Protein AF-A0A949WS66-F1 (afdb_monomer_lite)

Structure (mmCIF, N/CA/C/O backbone):
data_AF-A0A949WS66-F1
#
_entry.id   AF-A0A949WS66-F1
#
loop_
_atom_site.group_PDB
_atom_site.id
_atom_site.type_symbol
_atom_site.label_atom_id
_atom_site.label_alt_id
_atom_site.label_comp_id
_atom_site.label_asym_id
_atom_site.label_entity_id
_atom_site.label_seq_id
_atom_site.pdbx_PDB_ins_code
_atom_site.Cartn_x
_atom_site.Cartn_y
_atom_site.Cartn_z
_atom_site.occupancy
_atom_site.B_iso_or_equiv
_atom_site.auth_seq_id
_atom_site.auth_comp_id
_atom_site.auth_asym_id
_atom_site.auth_atom_id
_atom_site.pdbx_PDB_model_num
ATOM 1 N N . MET A 1 1 ? -39.471 4.926 -11.224 1.00 38.44 1 MET A N 1
ATOM 2 C CA . MET A 1 1 ? -38.949 5.595 -12.436 1.00 38.44 1 MET A CA 1
ATOM 3 C C . MET A 1 1 ? -37.651 4.897 -12.794 1.00 38.44 1 MET A C 1
ATOM 5 O O . MET A 1 1 ? -36.791 4.814 -11.931 1.00 38.44 1 MET A O 1
ATOM 9 N N . ASN A 1 2 ? -37.568 4.300 -13.982 1.00 56.75 2 ASN A N 1
ATOM 10 C CA . ASN A 1 2 ? -36.408 3.535 -14.439 1.00 56.75 2 ASN A CA 1
ATOM 11 C C . ASN A 1 2 ? -35.658 4.431 -15.435 1.00 56.75 2 ASN A C 1
ATOM 13 O O . ASN A 1 2 ? -36.144 4.632 -16.548 1.00 56.75 2 ASN A O 1
ATOM 17 N N . TYR A 1 3 ? -34.584 5.085 -14.993 1.00 64.06 3 TYR A N 1
ATOM 18 C CA . TYR A 1 3 ? -33.786 5.942 -15.869 1.00 64.06 3 TYR A CA 1
ATOM 19 C C . TYR A 1 3 ? -32.794 5.047 -16.619 1.00 64.06 3 TYR A C 1
ATOM 21 O O . TYR A 1 3 ? -32.082 4.291 -15.960 1.00 64.06 3 TYR A O 1
ATOM 29 N N . PRO A 1 4 ? -32.755 5.079 -17.962 1.00 71.75 4 PRO A N 1
ATOM 30 C CA . PRO A 1 4 ? -31.783 4.293 -18.706 1.00 71.75 4 PRO A CA 1
ATOM 31 C C . PRO A 1 4 ? -30.375 4.737 -18.309 1.00 71.75 4 PRO A C 1
ATOM 33 O O . PRO A 1 4 ? -30.079 5.934 -18.317 1.00 71.75 4 PRO A O 1
ATOM 36 N N . GLU A 1 5 ? -29.518 3.780 -17.950 1.00 79.06 5 GLU A N 1
ATOM 37 C CA . GLU A 1 5 ? -28.122 4.079 -17.648 1.00 79.06 5 GLU A CA 1
ATOM 38 C C . GLU A 1 5 ? -27.464 4.743 -18.865 1.00 79.06 5 GLU A C 1
ATOM 40 O O . GLU A 1 5 ? -27.598 4.243 -19.993 1.00 79.06 5 GLU A O 1
ATOM 45 N N . PRO A 1 6 ? -26.767 5.874 -18.668 1.00 79.00 6 PRO A N 1
ATOM 46 C CA . PRO A 1 6 ? -26.049 6.529 -19.744 1.00 79.00 6 PRO A CA 1
ATOM 47 C C . PRO A 1 6 ? -24.979 5.572 -20.280 1.00 79.00 6 PRO A C 1
ATOM 49 O O . PRO A 1 6 ? -24.052 5.189 -19.568 1.00 79.00 6 PRO A O 1
ATOM 52 N N . ARG A 1 7 ? -25.125 5.155 -21.543 1.00 83.38 7 ARG A N 1
ATOM 53 C CA . ARG A 1 7 ? -24.148 4.284 -22.202 1.00 83.38 7 ARG A CA 1
ATOM 54 C C . ARG A 1 7 ? -22.995 5.119 -22.736 1.00 83.38 7 ARG A C 1
ATOM 56 O O . ARG A 1 7 ? -23.211 6.097 -23.449 1.00 83.38 7 ARG A O 1
ATOM 63 N N . ILE A 1 8 ? -21.779 4.694 -22.423 1.00 83.56 8 ILE A N 1
ATOM 64 C CA . ILE A 1 8 ? -20.566 5.275 -22.991 1.00 83.56 8 ILE A CA 1
ATOM 65 C C . ILE A 1 8 ? -20.391 4.705 -24.412 1.00 83.56 8 ILE A C 1
ATOM 67 O O . ILE A 1 8 ? -20.470 3.484 -24.574 1.00 83.56 8 ILE A O 1
ATOM 71 N N . PRO A 1 9 ? -20.178 5.549 -25.438 1.00 89.56 9 PRO A N 1
ATOM 72 C CA . PRO A 1 9 ? -19.820 5.100 -26.782 1.00 89.56 9 PRO A CA 1
ATOM 73 C C . PRO A 1 9 ? -18.578 4.201 -26.769 1.00 89.56 9 PRO A C 1
ATOM 75 O O . PRO A 1 9 ? -17.633 4.450 -26.016 1.00 89.56 9 PRO A O 1
ATOM 78 N N . VAL A 1 10 ? -18.566 3.166 -27.611 1.00 87.75 10 VAL A N 1
ATOM 79 C CA . VAL A 1 10 ? -17.481 2.166 -27.660 1.00 87.75 10 VAL A CA 1
ATOM 80 C C . VAL A 1 10 ? -16.138 2.820 -27.986 1.00 87.75 10 VAL A C 1
ATOM 82 O O . VAL A 1 10 ? -15.104 2.405 -27.475 1.00 87.75 10 VAL A O 1
ATOM 85 N N . GLU A 1 11 ? -16.162 3.888 -28.775 1.00 92.81 11 GLU A N 1
ATOM 86 C CA . GLU A 1 11 ? -14.999 4.656 -29.208 1.00 92.81 11 GLU A CA 1
ATOM 87 C C . GLU A 1 11 ? -14.321 5.397 -28.047 1.00 92.81 11 GLU A C 1
ATOM 89 O O . GLU A 1 11 ? -13.114 5.619 -28.082 1.00 92.81 11 GLU A O 1
ATOM 94 N N . LEU A 1 12 ? -15.082 5.755 -27.007 1.00 92.50 12 LEU A N 1
ATOM 95 C CA . LEU A 1 12 ? -14.576 6.461 -25.826 1.00 92.50 12 LEU A CA 1
ATOM 96 C C . LEU A 1 12 ? -14.142 5.509 -24.708 1.00 92.50 12 LEU A C 1
ATOM 98 O O . LEU A 1 12 ? -13.422 5.922 -23.799 1.00 92.50 12 LEU A O 1
ATOM 102 N N . ALA A 1 13 ? -14.548 4.237 -24.759 1.00 92.00 13 ALA A N 1
ATOM 103 C CA . ALA A 1 13 ? -14.204 3.261 -23.730 1.00 92.00 13 ALA A CA 1
ATOM 104 C C . ALA A 1 13 ? -12.680 3.118 -23.509 1.00 92.00 13 ALA A C 1
ATOM 106 O O . ALA A 1 13 ? -12.265 3.152 -22.349 1.00 92.00 13 ALA A O 1
ATOM 107 N N . PRO A 1 14 ? -11.823 3.037 -24.552 1.00 93.00 14 PRO A N 1
ATOM 108 C CA . PRO A 1 14 ? -10.375 2.948 -24.365 1.00 93.00 14 PRO A CA 1
ATOM 109 C C . PRO A 1 14 ? -9.790 4.156 -23.624 1.00 93.00 14 PRO A C 1
ATOM 111 O O . PRO A 1 14 ? -8.996 3.981 -22.704 1.00 93.00 14 PRO A O 1
ATOM 114 N N . GLU A 1 15 ? -10.225 5.371 -23.972 1.00 94.81 15 GLU A N 1
ATOM 115 C CA . GLU A 1 15 ? -9.754 6.605 -23.332 1.00 94.81 15 GLU A CA 1
ATOM 116 C C . GLU A 1 15 ? -10.192 6.681 -21.860 1.00 94.81 15 GLU A C 1
ATOM 118 O O . GLU A 1 15 ? -9.426 7.110 -20.992 1.00 94.81 15 GLU A O 1
ATOM 123 N N . VAL A 1 16 ? -11.415 6.238 -21.555 1.00 94.12 16 VAL A N 1
ATOM 124 C CA . VAL A 1 16 ? -11.916 6.171 -20.176 1.00 94.12 16 VAL A CA 1
ATOM 125 C C . VAL A 1 16 ? -11.086 5.190 -19.349 1.00 94.12 16 VAL A C 1
ATOM 127 O O . VAL A 1 16 ? -10.675 5.541 -18.242 1.00 94.12 16 VAL A O 1
ATOM 130 N N . PHE A 1 17 ? -10.787 3.999 -19.877 1.00 93.69 17 PHE A N 1
ATOM 131 C CA . PHE A 1 17 ? -9.950 3.023 -19.176 1.00 93.69 17 PHE A CA 1
ATOM 132 C C . PHE A 1 17 ? -8.522 3.522 -18.978 1.00 93.69 17 PHE A C 1
ATOM 134 O O . PHE A 1 17 ? -7.993 3.403 -17.878 1.00 93.69 17 PHE A O 1
ATOM 141 N N . GLU A 1 18 ? -7.919 4.146 -19.990 1.00 95.00 18 GLU A N 1
ATOM 142 C CA . GLU A 1 18 ? -6.577 4.717 -19.874 1.00 95.00 18 GLU A CA 1
ATOM 143 C C . GLU A 1 18 ? -6.510 5.776 -18.763 1.00 95.00 18 GLU A C 1
ATOM 145 O O . GLU A 1 18 ? -5.625 5.736 -17.899 1.00 95.00 18 GLU A O 1
ATOM 150 N N . LYS A 1 19 ? -7.473 6.709 -18.736 1.00 94.62 19 LYS A N 1
ATOM 151 C CA . LYS A 1 19 ? -7.543 7.725 -17.676 1.00 94.62 19 LYS A CA 1
ATOM 152 C C . LYS A 1 19 ? -7.790 7.091 -16.313 1.00 94.62 19 LYS A C 1
ATOM 154 O O . LYS A 1 19 ? -7.130 7.484 -15.354 1.00 94.62 19 LYS A O 1
ATOM 159 N N . ALA A 1 20 ? -8.691 6.116 -16.220 1.00 89.50 20 ALA A N 1
ATOM 160 C CA . ALA A 1 20 ? -8.975 5.418 -14.972 1.00 89.50 20 ALA A CA 1
ATOM 161 C C . ALA A 1 20 ? -7.728 4.706 -14.432 1.00 89.50 20 ALA A C 1
ATOM 163 O O . ALA A 1 20 ? -7.388 4.892 -13.269 1.00 89.50 20 ALA A O 1
ATOM 164 N N . SER A 1 21 ? -6.992 3.975 -15.274 1.00 87.19 21 SER A N 1
ATOM 165 C CA . SER A 1 21 ? -5.747 3.307 -14.881 1.00 87.19 21 SER A CA 1
ATOM 166 C C . SER A 1 21 ? -4.689 4.295 -14.400 1.00 87.19 21 SER A C 1
ATOM 168 O O . SER A 1 21 ? -4.018 4.040 -13.404 1.00 87.19 21 SER A O 1
ATOM 170 N N . ARG A 1 22 ? -4.549 5.449 -15.064 1.00 87.69 22 ARG A N 1
ATOM 171 C CA . ARG A 1 22 ? -3.620 6.497 -14.622 1.00 87.69 22 ARG A CA 1
ATOM 172 C C . ARG A 1 22 ? -4.027 7.117 -13.292 1.00 87.69 22 ARG A C 1
ATOM 174 O O . ARG A 1 22 ? -3.163 7.335 -12.452 1.00 87.69 22 ARG A O 1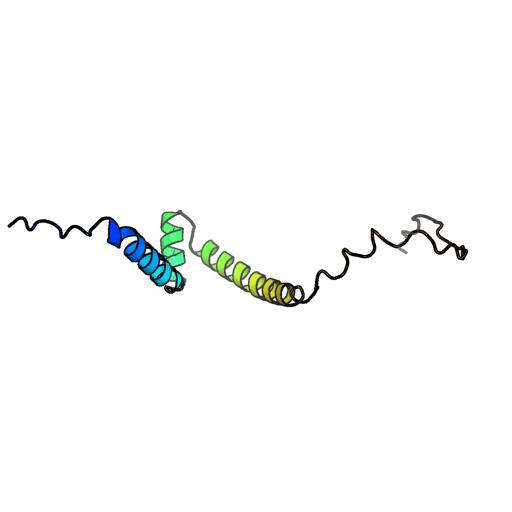
ATOM 181 N N . LEU A 1 23 ? -5.311 7.411 -13.107 1.00 87.75 23 LEU A N 1
ATOM 182 C CA . LEU A 1 23 ? -5.829 7.958 -11.853 1.00 87.75 23 LEU A CA 1
ATOM 183 C C . LEU A 1 23 ? -5.676 6.953 -10.709 1.00 87.75 23 LEU A C 1
ATOM 185 O O . LEU A 1 23 ? -5.256 7.338 -9.624 1.00 87.75 23 LEU A O 1
ATOM 189 N N . TYR A 1 24 ? -5.929 5.673 -10.977 1.00 80.69 24 TYR A N 1
ATOM 190 C CA . TYR A 1 24 ? -5.703 4.580 -10.037 1.00 80.69 24 TYR A CA 1
ATOM 191 C C . TYR A 1 24 ? -4.222 4.461 -9.662 1.00 80.69 24 TYR A C 1
ATOM 193 O O . TYR A 1 24 ? -3.886 4.426 -8.490 1.00 80.69 24 TYR A O 1
ATOM 201 N N . ALA A 1 25 ? -3.317 4.507 -10.644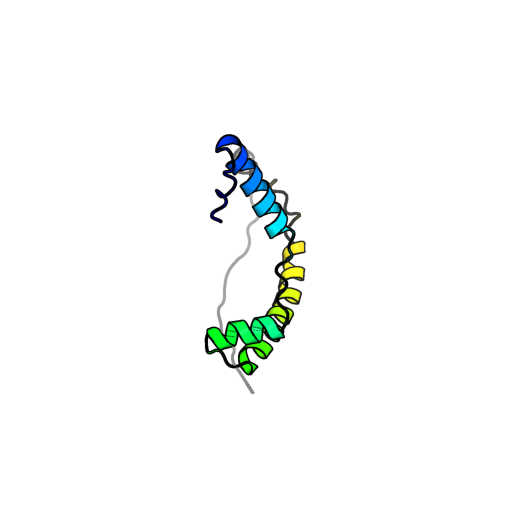 1.00 80.25 25 ALA A N 1
ATOM 202 C CA . ALA A 1 25 ? -1.876 4.465 -10.397 1.00 80.25 25 ALA A CA 1
ATOM 203 C C . ALA A 1 25 ? -1.342 5.707 -9.654 1.00 80.25 25 ALA A C 1
ATOM 205 O O . ALA A 1 25 ? -0.325 5.626 -8.969 1.00 80.25 25 ALA A O 1
ATOM 206 N N . GLN A 1 26 ? -1.995 6.864 -9.803 1.00 79.44 26 GLN A N 1
ATOM 207 C CA . GLN A 1 26 ? -1.694 8.081 -9.036 1.00 79.44 26 GLN A CA 1
ATOM 208 C C . GLN A 1 26 ? -2.252 8.032 -7.615 1.00 79.44 26 GLN A C 1
ATOM 210 O O . GLN A 1 26 ? -1.758 8.742 -6.736 1.00 79.44 26 GLN A O 1
ATOM 215 N N . GLN A 1 27 ? -3.274 7.212 -7.385 1.00 76.56 27 GLN A N 1
ATOM 216 C CA . GLN A 1 27 ? -3.733 6.866 -6.058 1.00 76.56 27 GLN A CA 1
ATOM 217 C C . GLN A 1 27 ? -2.660 5.963 -5.453 1.00 76.56 27 GLN A C 1
ATOM 219 O O . GLN A 1 27 ? -2.646 4.754 -5.643 1.00 76.56 27 GLN A O 1
ATOM 224 N N . SER A 1 28 ? -1.685 6.578 -4.786 1.00 61.16 28 SER A N 1
ATOM 225 C CA . SER A 1 28 ? -0.696 5.860 -3.994 1.00 61.16 28 SER A CA 1
ATOM 226 C C . SER A 1 28 ? -1.460 4.924 -3.061 1.00 61.16 28 SER A C 1
ATOM 228 O O . SER A 1 28 ? -2.102 5.404 -2.128 1.00 61.16 28 SER A O 1
ATOM 230 N N . GLU A 1 29 ? -1.444 3.619 -3.339 1.00 65.94 29 GLU A N 1
ATOM 231 C CA . GLU A 1 29 ? -2.111 2.591 -2.534 1.00 65.94 29 GLU A CA 1
ATOM 232 C C . GLU A 1 29 ? -1.369 2.433 -1.200 1.00 65.94 29 GLU A C 1
ATOM 234 O O . GLU A 1 29 ? -0.671 1.456 -0.930 1.00 65.94 29 GLU A O 1
ATOM 239 N N . THR A 1 30 ? -1.442 3.467 -0.368 1.00 72.25 30 THR A N 1
ATOM 240 C CA . THR A 1 30 ? -0.895 3.461 0.976 1.00 72.25 3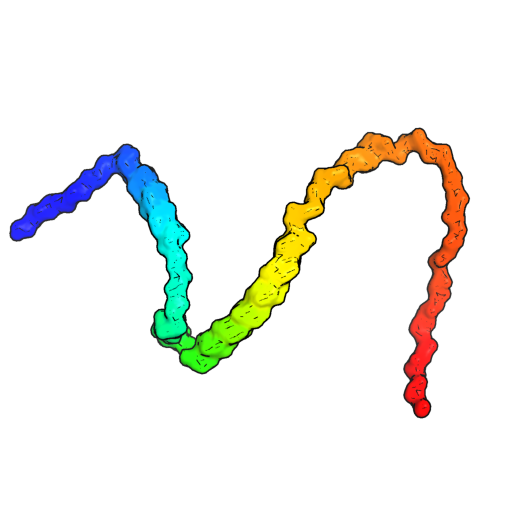0 THR A CA 1
ATOM 241 C C . THR A 1 30 ? -1.943 2.865 1.887 1.00 72.25 30 THR A C 1
ATOM 243 O O . THR A 1 30 ? -2.952 3.503 2.176 1.00 72.25 30 THR A O 1
ATOM 246 N N . TYR A 1 31 ? -1.689 1.656 2.359 1.00 75.75 31 TYR A N 1
ATOM 247 C CA . TYR A 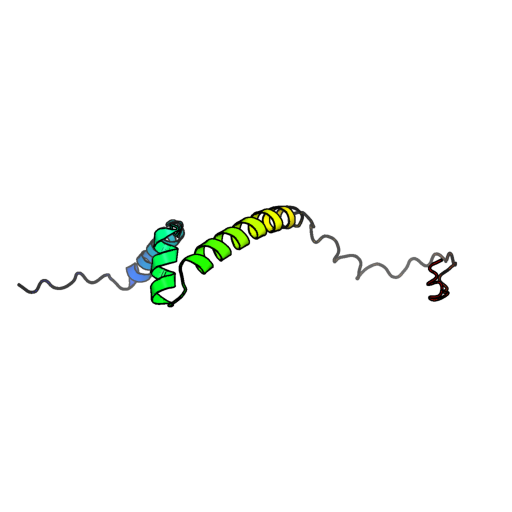1 31 ? -2.499 1.056 3.403 1.00 75.75 31 TYR A CA 1
ATOM 248 C C . TYR A 1 31 ? -2.062 1.612 4.757 1.00 75.75 31 TYR A C 1
ATOM 250 O O . TYR A 1 31 ? -0.881 1.556 5.118 1.00 75.75 31 TYR A O 1
ATOM 258 N N . SER A 1 32 ? -3.006 2.140 5.530 1.00 83.00 32 SER A N 1
ATOM 259 C CA . SER A 1 32 ? -2.773 2.416 6.943 1.00 83.00 32 SER A CA 1
ATOM 260 C C . SER A 1 32 ? -2.632 1.107 7.720 1.00 83.00 32 SER A C 1
ATOM 262 O O . SER A 1 32 ? -3.151 0.061 7.327 1.00 83.00 32 SER A O 1
ATOM 264 N N . LEU A 1 33 ? -1.956 1.158 8.870 1.00 84.81 33 LEU A N 1
ATOM 265 C CA . LEU A 1 33 ? -1.812 -0.005 9.752 1.00 84.81 33 LEU A CA 1
ATOM 266 C C . LEU A 1 33 ? -3.170 -0.654 10.071 1.00 84.81 33 LEU A C 1
ATOM 268 O O . LEU A 1 33 ? -3.282 -1.876 10.071 1.00 84.81 33 LEU A O 1
ATOM 272 N N . SER A 1 34 ? -4.196 0.163 10.304 1.00 85.81 34 SER A N 1
ATOM 273 C CA . SER A 1 34 ? -5.555 -0.288 10.601 1.00 85.81 34 SER A CA 1
ATOM 274 C C . SER A 1 34 ? -6.185 -1.045 9.430 1.00 85.81 34 SER A C 1
ATOM 276 O O . SER A 1 34 ? -6.817 -2.075 9.644 1.00 85.81 34 SER A O 1
ATOM 278 N N . GLU A 1 35 ? -5.978 -0.577 8.198 1.00 86.50 35 GLU A N 1
ATOM 279 C CA . GLU A 1 35 ? -6.481 -1.239 6.986 1.00 86.50 35 GLU A CA 1
ATOM 280 C C . GLU A 1 35 ? -5.758 -2.560 6.724 1.00 86.50 35 GLU A C 1
ATOM 282 O O . GLU A 1 35 ? -6.404 -3.561 6.426 1.00 86.50 35 GLU A O 1
ATOM 287 N N . LEU A 1 36 ? -4.435 -2.602 6.917 1.00 88.31 36 LEU A N 1
ATOM 288 C CA . LEU A 1 36 ? -3.665 -3.848 6.859 1.00 88.31 36 LEU A CA 1
ATOM 289 C C . LEU A 1 36 ? -4.145 -4.857 7.907 1.00 88.31 36 LEU A C 1
ATOM 291 O O . LEU A 1 36 ? -4.229 -6.049 7.618 1.00 88.31 36 LEU A O 1
ATOM 295 N N . VAL A 1 37 ? -4.462 -4.395 9.119 1.00 89.94 37 VAL A N 1
ATOM 296 C CA . VAL A 1 37 ? -4.983 -5.253 10.189 1.00 89.94 37 VAL A CA 1
ATOM 297 C C . VAL A 1 37 ? -6.373 -5.792 9.854 1.00 89.94 37 VAL A C 1
ATOM 299 O O . VAL A 1 37 ? -6.614 -6.980 10.065 1.00 89.94 37 VAL A O 1
ATOM 302 N N . GLU A 1 38 ? -7.267 -4.971 9.301 1.00 88.75 38 GLU A N 1
ATOM 303 C CA . GLU A 1 38 ? -8.608 -5.419 8.903 1.00 88.75 38 GLU A CA 1
ATOM 304 C C . GLU A 1 38 ? -8.552 -6.387 7.707 1.00 88.75 38 GLU A C 1
ATOM 306 O O . GLU A 1 38 ? -9.186 -7.441 7.743 1.00 88.75 38 GLU A O 1
ATOM 311 N N . ALA A 1 39 ? -7.709 -6.115 6.707 1.00 87.00 39 ALA A N 1
ATOM 312 C CA . ALA A 1 39 ? -7.477 -7.031 5.588 1.00 87.00 39 ALA A CA 1
ATOM 313 C C . ALA A 1 39 ? -6.855 -8.361 6.055 1.00 87.00 39 ALA A C 1
ATOM 315 O O . ALA A 1 39 ? -7.257 -9.448 5.637 1.00 87.00 39 ALA A O 1
ATOM 316 N N . GLY A 1 40 ? -5.899 -8.302 6.985 1.00 87.69 40 GLY A N 1
ATOM 317 C CA . GLY A 1 40 ? -5.309 -9.498 7.573 1.00 87.69 40 GLY A CA 1
ATOM 318 C C . GLY A 1 40 ? -6.305 -10.293 8.415 1.00 87.69 40 GLY A C 1
ATOM 319 O O . GLY A 1 40 ? -6.273 -11.519 8.391 1.00 87.69 40 GLY A O 1
ATOM 320 N N . LYS A 1 41 ? -7.244 -9.629 9.092 1.00 90.75 41 LYS A N 1
ATOM 321 C CA . LYS A 1 41 ? -8.331 -10.284 9.827 1.00 90.75 41 LYS A CA 1
ATOM 322 C C . LYS A 1 41 ? -9.263 -11.062 8.896 1.00 90.75 41 LYS A C 1
ATOM 324 O O . LYS A 1 41 ? -9.632 -12.184 9.246 1.00 90.75 41 LYS A O 1
ATOM 329 N N . GLU A 1 42 ? -9.586 -10.537 7.713 1.00 89.81 42 GLU A N 1
ATOM 330 C CA . GLU A 1 42 ? -10.319 -11.285 6.677 1.00 89.81 42 GLU A CA 1
ATOM 331 C C . GLU A 1 42 ? -9.539 -12.534 6.231 1.00 89.81 42 GLU A C 1
ATOM 333 O O . GLU A 1 42 ? -10.094 -13.631 6.141 1.00 89.81 42 GLU A O 1
ATOM 338 N N . ALA A 1 43 ? -8.216 -12.407 6.097 1.00 90.06 43 ALA A N 1
ATOM 339 C CA . ALA A 1 43 ? -7.303 -13.521 5.843 1.00 90.06 43 ALA A CA 1
ATOM 340 C C . ALA A 1 43 ? -7.014 -14.411 7.077 1.00 90.06 43 ALA A C 1
ATOM 342 O O . ALA A 1 43 ? -6.199 -15.332 6.994 1.00 90.06 43 ALA A O 1
ATOM 343 N N . LYS A 1 44 ? -7.678 -14.175 8.222 1.00 93.44 44 LYS A N 1
ATOM 344 C CA . LYS A 1 44 ? -7.484 -14.881 9.508 1.00 93.44 44 LYS A CA 1
ATOM 345 C C . LYS A 1 44 ? -6.060 -14.792 10.075 1.00 93.44 44 LYS A C 1
ATOM 347 O O . LYS A 1 44 ? -5.623 -15.660 10.830 1.00 93.44 44 LYS A O 1
ATOM 352 N N . ILE A 1 45 ? -5.342 -13.731 9.736 1.00 91.06 45 ILE A N 1
ATOM 353 C CA . ILE A 1 45 ? -4.008 -13.418 10.235 1.00 91.06 45 ILE A CA 1
ATOM 354 C C . ILE A 1 45 ? -4.152 -12.587 11.518 1.00 91.06 45 ILE A C 1
ATOM 356 O O . ILE A 1 45 ? -4.778 -11.525 11.493 1.00 91.06 45 ILE A O 1
ATOM 360 N N . PRO A 1 46 ? -3.568 -13.017 12.651 1.00 91.25 46 PRO A N 1
ATOM 361 C CA . PRO A 1 46 ? -3.614 -12.227 13.872 1.00 91.25 46 PRO A CA 1
ATOM 362 C C . PRO A 1 46 ? -2.838 -10.907 13.722 1.00 91.25 46 PRO A C 1
ATOM 364 O O . PRO A 1 46 ? -1.763 -10.891 13.110 1.00 91.25 46 PRO A O 1
ATOM 367 N N . PRO A 1 47 ? -3.306 -9.814 14.350 1.00 87.00 47 PRO A N 1
ATOM 368 C CA . PRO A 1 47 ? -2.701 -8.490 14.206 1.00 87.00 47 PRO A CA 1
ATOM 369 C C . PRO A 1 47 ? -1.227 -8.461 14.624 1.00 87.00 47 PRO A C 1
ATOM 371 O O . PRO A 1 47 ? -0.430 -7.761 14.005 1.00 87.00 47 PRO A O 1
ATOM 374 N N . GLU A 1 48 ? -0.825 -9.261 15.612 1.00 91.25 48 GLU A N 1
ATOM 375 C CA . GLU A 1 48 ? 0.566 -9.367 16.077 1.00 91.25 48 GLU A CA 1
ATOM 376 C C . GLU A 1 48 ? 1.555 -9.717 14.954 1.00 91.25 48 GLU A C 1
ATOM 378 O O . GLU A 1 48 ? 2.681 -9.214 14.921 1.00 91.25 48 GLU A O 1
ATOM 383 N N . PHE A 1 49 ? 1.141 -10.566 14.010 1.00 93.38 49 PHE A N 1
ATOM 384 C CA . PHE A 1 49 ? 1.986 -10.964 12.884 1.00 93.38 49 PHE A CA 1
ATOM 385 C C . PHE A 1 49 ? 2.084 -9.861 11.833 1.00 93.38 49 PHE A C 1
ATOM 387 O O . PHE A 1 49 ? 3.155 -9.659 11.270 1.00 93.38 49 PHE A O 1
ATOM 394 N N . ILE A 1 50 ? 1.014 -9.091 11.638 1.00 90.62 50 ILE A N 1
ATOM 395 C CA . ILE A 1 50 ? 0.977 -7.949 10.716 1.00 90.62 50 ILE A CA 1
ATOM 396 C C . ILE A 1 50 ? 1.931 -6.855 11.204 1.00 90.62 50 ILE A C 1
ATOM 398 O O . ILE A 1 50 ? 2.760 -6.364 10.441 1.00 90.62 50 ILE A O 1
ATOM 402 N N . HIS A 1 51 ? 1.911 -6.543 12.503 1.00 89.44 51 HIS A N 1
ATOM 403 C CA . HIS A 1 51 ? 2.834 -5.570 13.096 1.00 89.44 51 HIS A CA 1
ATOM 404 C C . HIS A 1 51 ? 4.301 -6.009 12.982 1.00 89.44 51 HIS A C 1
ATOM 406 O O . HIS A 1 51 ? 5.175 -5.185 12.703 1.00 89.44 51 HIS A O 1
ATOM 412 N N . LYS A 1 52 ? 4.590 -7.301 13.196 1.00 90.88 52 LYS A N 1
ATOM 413 C CA . LYS A 1 52 ? 5.947 -7.850 13.038 1.00 90.88 52 LYS A CA 1
ATOM 414 C C . LYS A 1 52 ? 6.408 -7.798 11.583 1.00 90.88 52 LYS A C 1
ATOM 416 O O . LYS A 1 52 ? 7.514 -7.325 11.333 1.00 90.88 52 LYS A O 1
ATOM 421 N N . ALA A 1 53 ? 5.551 -8.199 10.646 1.00 89.69 53 ALA A N 1
ATOM 422 C CA . ALA A 1 53 ? 5.846 -8.172 9.218 1.00 89.69 53 ALA A CA 1
ATOM 423 C C . ALA A 1 53 ? 6.124 -6.745 8.724 1.00 89.69 53 ALA A C 1
ATOM 425 O O . ALA A 1 53 ? 7.112 -6.514 8.037 1.00 89.69 53 ALA A O 1
ATOM 426 N N . ILE A 1 54 ? 5.331 -5.759 9.156 1.00 89.44 54 ILE A N 1
ATOM 427 C CA . ILE A 1 54 ? 5.545 -4.345 8.811 1.00 89.44 54 ILE A CA 1
ATOM 428 C C . ILE A 1 54 ? 6.922 -3.850 9.280 1.00 89.44 54 ILE A C 1
ATOM 430 O O . ILE A 1 54 ? 7.601 -3.132 8.546 1.00 89.44 54 ILE A O 1
ATOM 434 N N . LYS A 1 55 ? 7.358 -4.231 10.487 1.00 89.19 55 LYS A N 1
ATOM 435 C CA . LYS A 1 55 ? 8.691 -3.871 10.999 1.00 89.19 55 LYS A CA 1
ATOM 436 C C . LYS A 1 55 ? 9.815 -4.535 10.202 1.00 89.19 55 LYS A C 1
ATOM 438 O O . LYS A 1 55 ? 10.821 -3.886 9.936 1.00 89.19 55 LYS A O 1
ATOM 443 N N . GLN A 1 56 ? 9.641 -5.800 9.821 1.00 87.81 56 GLN A N 1
ATOM 444 C CA . GLN A 1 56 ? 10.617 -6.541 9.016 1.00 87.81 56 GLN A CA 1
ATOM 445 C C . GLN A 1 56 ? 10.760 -5.935 7.616 1.00 87.81 56 GLN A C 1
ATOM 447 O O . GLN A 1 56 ? 11.868 -5.587 7.221 1.00 87.81 56 GLN A O 1
ATOM 452 N N . VAL A 1 57 ? 9.645 -5.684 6.925 1.00 86.94 57 VAL A N 1
ATOM 453 C CA . VAL A 1 57 ? 9.643 -5.077 5.584 1.00 86.94 57 VAL A CA 1
ATOM 454 C C . VAL A 1 57 ? 10.268 -3.679 5.598 1.00 86.94 57 VAL A C 1
ATOM 456 O O . VAL A 1 57 ? 11.030 -3.337 4.696 1.00 86.94 57 VAL A O 1
ATOM 459 N N . GLN A 1 58 ? 9.997 -2.864 6.623 1.00 83.25 58 GLN A N 1
ATOM 460 C CA . GLN A 1 58 ? 10.639 -1.551 6.758 1.00 83.25 58 GLN A CA 1
ATOM 461 C C . GLN A 1 58 ? 12.155 -1.662 6.946 1.00 83.25 58 GLN A C 1
ATOM 463 O O . GLN A 1 58 ? 12.901 -0.905 6.326 1.00 83.25 58 GLN A O 1
ATOM 468 N N . ALA A 1 59 ? 12.618 -2.606 7.768 1.00 83.81 59 ALA A N 1
ATOM 469 C CA . ALA A 1 59 ? 14.045 -2.834 7.973 1.00 83.81 59 ALA A CA 1
ATOM 470 C C . ALA A 1 59 ? 14.744 -3.303 6.681 1.00 83.81 59 ALA A C 1
ATOM 472 O O . ALA A 1 59 ? 15.824 -2.814 6.353 1.00 83.81 59 ALA A O 1
ATOM 473 N N . GLU A 1 60 ? 14.103 -4.188 5.916 1.00 78.00 60 GLU A N 1
ATOM 474 C CA . GLU A 1 60 ? 14.624 -4.712 4.648 1.00 78.00 60 GLU A CA 1
ATOM 475 C C . GLU A 1 60 ? 14.653 -3.648 3.542 1.00 78.00 60 GLU A C 1
ATOM 477 O O . GLU A 1 60 ? 15.655 -3.516 2.839 1.00 78.00 60 GLU A O 1
ATOM 482 N N . GLN A 1 61 ? 13.609 -2.821 3.411 1.00 71.81 61 GLN A N 1
ATOM 483 C CA . GLN A 1 61 ? 13.583 -1.770 2.387 1.00 71.81 61 GLN A CA 1
ATOM 484 C C . GLN A 1 61 ? 14.676 -0.714 2.577 1.00 71.81 61 GLN A C 1
ATOM 486 O O . GLN A 1 61 ? 15.199 -0.197 1.585 1.00 71.81 61 GLN A O 1
ATOM 491 N N . ILE A 1 62 ? 15.047 -0.404 3.823 1.00 63.94 62 ILE A N 1
ATOM 492 C CA . ILE A 1 62 ? 16.167 0.503 4.113 1.00 63.94 62 ILE A CA 1
ATOM 493 C C . ILE A 1 62 ? 17.480 -0.088 3.578 1.00 63.94 62 ILE A C 1
ATOM 495 O O . ILE A 1 62 ? 18.301 0.644 3.029 1.00 63.94 62 ILE A O 1
ATOM 499 N N . GLN A 1 63 ? 17.651 -1.409 3.658 1.00 58.97 63 GLN A N 1
ATOM 500 C CA . GLN A 1 63 ? 18.845 -2.102 3.181 1.00 58.97 63 GLN A CA 1
ATOM 501 C C . GLN A 1 63 ? 18.862 -2.261 1.650 1.00 58.97 63 GLN A C 1
ATOM 503 O O . GLN A 1 63 ? 19.894 -2.050 1.014 1.00 58.97 63 GLN A O 1
ATOM 508 N N . THR A 1 64 ? 17.724 -2.575 1.023 1.00 56.66 64 THR A N 1
ATOM 509 C CA . THR A 1 64 ? 17.648 -2.780 -0.435 1.00 56.66 64 THR A CA 1
ATOM 510 C C . THR A 1 64 ? 17.730 -1.471 -1.224 1.00 56.66 64 THR A C 1
ATOM 512 O O . THR A 1 64 ? 18.365 -1.438 -2.279 1.00 56.66 64 THR A O 1
ATOM 515 N N . ARG A 1 65 ? 17.167 -0.361 -0.718 1.00 54.97 65 ARG A N 1
ATOM 516 C CA . ARG A 1 65 ? 17.292 0.949 -1.389 1.00 54.97 65 ARG A CA 1
ATOM 517 C C . ARG A 1 65 ? 18.729 1.475 -1.417 1.00 54.97 65 ARG A C 1
ATOM 519 O O . ARG A 1 65 ? 19.078 2.195 -2.343 1.00 54.97 65 ARG A O 1
ATOM 526 N N . GLN A 1 66 ? 19.569 1.078 -0.463 1.00 52.94 66 GLN A N 1
ATOM 527 C CA . GLN A 1 66 ? 20.992 1.435 -0.459 1.00 52.94 66 GLN A CA 1
ATOM 528 C C . GLN A 1 66 ? 21.822 0.615 -1.465 1.00 52.94 66 GLN A C 1
ATOM 530 O O . GLN A 1 66 ? 22.865 1.084 -1.908 1.00 52.94 66 GLN A O 1
ATOM 535 N N . GLY A 1 67 ? 21.363 -0.579 -1.864 1.00 49.88 67 GLY A N 1
ATOM 536 C CA . GLY A 1 67 ? 22.046 -1.420 -2.857 1.00 49.88 67 GLY A CA 1
ATOM 537 C C . GLY A 1 67 ? 21.622 -1.168 -4.309 1.00 49.88 67 GLY A C 1
ATOM 538 O O . GLY A 1 67 ? 22.409 -1.394 -5.225 1.00 49.88 67 GLY A O 1
ATOM 539 N N . LEU A 1 68 ? 20.395 -0.687 -4.539 1.00 49.81 68 LEU A N 1
ATOM 540 C CA . LEU A 1 68 ? 19.852 -0.519 -5.893 1.00 49.81 68 LEU A CA 1
ATOM 541 C C . LEU A 1 68 ? 20.328 0.770 -6.593 1.00 49.81 68 LEU A C 1
ATOM 543 O O . LEU A 1 68 ? 20.441 0.798 -7.816 1.00 49.81 68 LEU A O 1
ATOM 547 N N . GLU A 1 69 ? 20.671 1.815 -5.833 1.00 50.28 69 GLU A N 1
ATOM 548 C CA . GLU A 1 69 ? 21.264 3.056 -6.368 1.00 50.28 69 GLU A CA 1
ATOM 549 C C . GLU A 1 69 ? 22.739 2.872 -6.789 1.00 50.28 69 GLU A C 1
ATOM 551 O O . GLU A 1 69 ? 23.295 3.726 -7.473 1.00 50.28 69 GLU A O 1
ATOM 556 N N . ALA A 1 70 ? 23.376 1.747 -6.440 1.00 51.94 70 ALA A N 1
ATOM 557 C CA . ALA A 1 70 ? 24.773 1.460 -6.782 1.00 51.94 70 ALA A CA 1
ATOM 558 C C . ALA A 1 70 ? 24.960 0.745 -8.138 1.00 51.94 70 ALA A C 1
ATOM 560 O O . ALA A 1 70 ? 26.093 0.505 -8.547 1.00 51.94 70 ALA A O 1
ATOM 561 N N . LEU A 1 71 ? 23.879 0.393 -8.847 1.00 52.56 71 LEU A N 1
ATOM 562 C CA . LEU A 1 71 ? 23.950 -0.389 -10.095 1.00 52.56 71 LEU A CA 1
ATOM 563 C C . LEU A 1 71 ? 23.383 0.328 -11.330 1.00 52.56 71 LEU A C 1
ATOM 565 O O . LEU A 1 71 ? 23.309 -0.279 -12.397 1.00 52.56 71 LEU A O 1
ATOM 569 N N . LYS A 1 72 ? 23.007 1.612 -11.236 1.00 47.91 72 LYS A N 1
ATOM 570 C CA . LYS A 1 72 ? 22.462 2.355 -12.391 1.00 47.91 72 LYS A CA 1
ATOM 571 C C . LYS A 1 72 ? 23.523 2.944 -13.334 1.00 47.91 72 LYS A C 1
ATOM 573 O O . LYS A 1 72 ? 23.147 3.512 -14.352 1.00 47.91 72 LYS A O 1
ATOM 578 N N . ASP A 1 73 ? 24.810 2.763 -13.029 1.00 49.22 73 ASP A N 1
ATOM 579 C CA . ASP A 1 73 ? 25.938 3.359 -13.766 1.00 49.22 73 ASP A CA 1
ATOM 580 C C . ASP A 1 73 ? 26.965 2.333 -14.281 1.00 49.22 73 ASP A C 1
ATOM 582 O O . ASP A 1 73 ? 28.137 2.643 -14.485 1.00 49.22 73 ASP A O 1
ATOM 586 N N . VAL A 1 74 ? 26.545 1.092 -14.550 1.00 53.50 74 VAL A N 1
ATOM 587 C CA . VAL A 1 74 ? 27.345 0.197 -15.402 1.00 53.50 74 VAL A CA 1
ATOM 588 C C . VAL A 1 74 ? 26.789 0.274 -16.816 1.00 53.50 74 VAL A C 1
ATOM 590 O O . VAL A 1 74 ? 25.982 -0.544 -17.256 1.00 53.50 74 VAL A O 1
ATOM 593 N N . ALA A 1 75 ? 27.216 1.326 -17.517 1.00 50.53 75 ALA A N 1
ATOM 594 C CA . ALA A 1 75 ? 27.095 1.442 -18.958 1.00 50.53 75 ALA A CA 1
ATOM 595 C C . ALA A 1 75 ? 27.609 0.146 -19.611 1.00 50.53 75 ALA A C 1
ATOM 597 O O . ALA A 1 75 ? 28.759 -0.250 -19.423 1.00 50.53 75 ALA A O 1
ATOM 598 N N . PHE A 1 76 ? 26.741 -0.519 -20.372 1.00 52.91 76 PHE A N 1
ATOM 599 C CA . PHE A 1 76 ? 27.031 -1.701 -21.187 1.00 52.91 76 PHE A CA 1
ATOM 600 C C . PHE A 1 76 ? 27.988 -1.360 -22.355 1.00 52.91 76 PHE A C 1
ATOM 602 O O . PHE A 1 76 ? 27.629 -1.466 -23.524 1.00 52.91 76 PHE A O 1
ATOM 609 N N . THR A 1 77 ? 29.221 -0.935 -22.069 1.00 48.47 77 THR A N 1
ATOM 610 C CA . THR A 1 77 ? 30.265 -0.659 -23.077 1.00 48.47 77 THR A CA 1
ATOM 611 C C . THR A 1 77 ? 31.245 -1.821 -23.278 1.00 48.47 77 THR A C 1
ATOM 613 O O . THR A 1 77 ? 32.221 -1.678 -24.009 1.00 48.47 77 THR A O 1
ATOM 616 N N . SER A 1 78 ? 30.994 -3.001 -22.701 1.00 51.78 78 SER A N 1
ATOM 617 C CA . SER A 1 78 ? 31.933 -4.136 -22.738 1.00 51.78 78 SER A CA 1
ATOM 618 C C . SER A 1 78 ? 31.557 -5.293 -23.680 1.00 51.78 78 SER A C 1
ATOM 620 O O . SER A 1 78 ? 32.104 -6.382 -23.537 1.00 51.78 78 SER A O 1
ATOM 622 N N . LEU A 1 79 ? 30.686 -5.091 -24.682 1.00 53.81 79 LEU A N 1
ATOM 623 C CA . LEU A 1 79 ? 30.349 -6.147 -25.661 1.00 53.81 79 LEU A CA 1
ATOM 624 C C . LEU A 1 79 ? 31.191 -6.120 -26.962 1.00 53.81 79 LEU A C 1
ATOM 626 O O . LEU A 1 79 ? 31.103 -7.041 -27.765 1.00 53.81 79 LEU A O 1
ATOM 630 N N . ILE A 1 80 ? 32.057 -5.121 -27.184 1.00 51.81 80 ILE A N 1
ATOM 631 C CA . ILE A 1 80 ? 32.798 -4.978 -28.463 1.00 51.81 80 ILE A CA 1
ATOM 632 C C . ILE A 1 80 ? 34.162 -5.718 -28.483 1.00 51.81 80 ILE A C 1
ATOM 634 O O . ILE A 1 80 ? 34.731 -5.925 -29.552 1.00 51.81 80 ILE A O 1
ATOM 638 N N . ILE A 1 81 ? 34.700 -6.191 -27.349 1.00 55.38 81 ILE A N 1
ATOM 639 C CA . ILE A 1 81 ? 36.062 -6.785 -27.315 1.00 55.38 81 ILE A CA 1
ATOM 640 C C . ILE A 1 81 ? 36.103 -8.229 -27.865 1.00 55.38 81 ILE A C 1
ATOM 642 O O . ILE A 1 81 ? 37.158 -8.711 -28.269 1.00 55.38 81 ILE A O 1
ATOM 646 N N . ALA A 1 82 ? 34.962 -8.916 -27.981 1.00 56.28 82 ALA A N 1
ATOM 647 C CA . ALA A 1 82 ? 34.934 -10.314 -28.420 1.00 56.28 82 ALA A CA 1
ATOM 648 C C . ALA A 1 82 ? 35.086 -10.528 -29.943 1.00 56.28 82 ALA A C 1
ATOM 650 O O . ALA A 1 82 ? 35.203 -11.675 -30.367 1.00 56.28 82 ALA A O 1
ATOM 651 N N . LEU A 1 83 ? 35.102 -9.472 -30.774 1.00 58.47 83 LEU A N 1
ATOM 652 C CA . LEU A 1 83 ? 35.140 -9.628 -32.242 1.00 58.47 83 LEU A CA 1
ATOM 653 C C . LEU A 1 83 ? 36.382 -9.074 -32.956 1.00 58.47 83 LEU A C 1
ATOM 655 O O . LEU A 1 83 ? 36.534 -9.335 -34.144 1.00 58.47 83 LEU A O 1
ATOM 659 N N . PHE A 1 84 ? 37.310 -8.391 -32.278 1.00 60.28 84 PHE A N 1
ATOM 660 C CA . PHE A 1 84 ? 38.512 -7.841 -32.936 1.00 60.28 84 PHE A CA 1
ATOM 661 C C . PHE A 1 84 ? 39.779 -7.905 -32.063 1.00 60.28 84 PHE A C 1
ATOM 663 O O . PHE A 1 84 ? 40.549 -6.953 -31.994 1.00 60.28 84 PHE A O 1
ATOM 670 N N . GLY A 1 85 ? 40.004 -9.028 -31.374 1.00 54.53 85 GLY A N 1
ATOM 671 C CA . GLY A 1 85 ? 41.115 -9.180 -30.423 1.00 54.53 85 GLY A CA 1
ATOM 672 C C . GLY A 1 85 ? 42.094 -10.323 -30.692 1.00 54.53 85 GLY A C 1
ATOM 673 O O . GLY A 1 85 ? 42.888 -10.629 -29.811 1.00 54.53 85 GLY A O 1
ATOM 674 N N . TRP A 1 86 ? 42.057 -10.980 -31.858 1.00 60.88 86 TRP A N 1
ATOM 675 C CA . TRP A 1 86 ? 42.974 -12.085 -32.176 1.00 60.88 86 TRP A CA 1
ATOM 676 C C . TRP A 1 86 ? 43.818 -11.790 -33.420 1.00 60.88 86 TRP A C 1
ATOM 678 O O . TRP A 1 86 ? 43.644 -12.410 -34.460 1.00 60.88 86 TRP A O 1
ATOM 688 N N . MET A 1 87 ? 44.742 -10.831 -33.309 1.00 55.00 87 MET A N 1
ATOM 689 C CA . MET A 1 87 ? 46.051 -10.871 -33.987 1.00 55.00 87 MET A CA 1
ATOM 690 C C . MET A 1 87 ? 46.970 -9.753 -33.465 1.00 55.00 87 MET A C 1
ATOM 692 O O . MET A 1 87 ? 47.335 -8.819 -34.167 1.00 55.00 87 MET A O 1
ATOM 696 N N . ALA A 1 88 ? 47.378 -9.871 -32.203 1.00 53.69 88 ALA A N 1
ATOM 697 C CA . ALA A 1 88 ? 48.627 -9.282 -31.733 1.00 53.69 88 ALA A CA 1
ATOM 698 C C . ALA A 1 88 ? 49.311 -10.307 -30.823 1.00 53.69 88 ALA A C 1
ATOM 700 O O . ALA A 1 88 ? 49.119 -10.354 -29.611 1.00 53.69 88 ALA A O 1
ATOM 701 N N . VAL A 1 89 ? 50.045 -11.205 -31.476 1.00 55.66 89 VAL A N 1
ATOM 702 C CA . VAL A 1 89 ? 51.007 -12.128 -30.875 1.00 55.66 89 VAL A CA 1
ATOM 703 C C . VAL A 1 89 ? 52.069 -11.290 -30.160 1.00 55.66 89 VAL A C 1
ATOM 705 O O . VAL A 1 89 ? 52.678 -10.425 -30.785 1.00 55.66 89 VAL A O 1
ATOM 708 N N . GLY A 1 90 ? 52.281 -11.524 -28.864 1.00 50.84 90 GLY A N 1
ATOM 709 C CA . GLY A 1 90 ? 53.177 -10.678 -28.070 1.00 50.84 90 GLY A CA 1
ATOM 710 C C . GLY A 1 90 ? 53.593 -11.208 -26.699 1.00 50.84 90 GLY A C 1
ATOM 711 O O . GLY A 1 90 ? 53.898 -10.398 -25.841 1.00 50.84 90 GLY A O 1
ATOM 712 N N . SER A 1 91 ? 53.655 -12.533 -26.526 1.00 63.97 91 SER A N 1
ATOM 713 C CA . SER A 1 91 ? 54.488 -13.247 -25.538 1.00 63.97 91 SER A CA 1
ATOM 714 C C . SER A 1 91 ? 54.257 -13.064 -24.015 1.00 63.97 91 SER A C 1
ATOM 716 O O . SER A 1 91 ? 53.630 -12.114 -23.561 1.00 63.97 91 SER A O 1
ATOM 718 N N . PRO A 1 92 ? 54.710 -14.057 -23.215 1.00 62.56 92 PRO A N 1
ATOM 719 C CA . PRO A 1 92 ? 54.086 -14.463 -21.959 1.00 62.56 92 PRO A CA 1
ATOM 720 C C . PRO A 1 92 ? 54.880 -14.009 -20.729 1.00 62.56 92 PRO A C 1
ATOM 722 O O . PRO A 1 92 ? 56.101 -13.874 -20.784 1.00 62.56 92 PRO A O 1
ATOM 725 N N . CYS A 1 93 ? 54.220 -13.899 -19.576 1.00 50.94 93 CYS A N 1
ATOM 726 C CA . CYS A 1 93 ? 54.918 -14.063 -18.306 1.00 50.94 93 CYS A CA 1
ATOM 727 C C . CYS A 1 93 ? 54.158 -15.059 -17.429 1.00 50.94 93 CYS A C 1
ATOM 729 O O . CYS A 1 93 ? 52.985 -14.882 -17.107 1.00 50.94 93 CYS A O 1
ATOM 731 N N . HIS A 1 94 ? 54.858 -16.154 -17.156 1.00 57.09 94 HIS A N 1
ATOM 732 C CA . HIS A 1 94 ? 54.486 -17.279 -16.314 1.00 57.09 94 HIS A CA 1
ATOM 733 C C . HIS A 1 94 ? 54.596 -16.918 -14.823 1.00 57.09 94 HIS A C 1
ATOM 735 O O . HIS A 1 94 ? 55.341 -16.011 -14.467 1.00 57.09 94 HIS A O 1
ATOM 741 N N . ALA A 1 95 ? 53.989 -17.782 -13.997 1.00 54.34 95 ALA A N 1
ATOM 742 C CA . ALA A 1 95 ? 54.176 -17.973 -12.549 1.00 54.34 95 ALA A CA 1
ATOM 743 C C . ALA A 1 95 ? 53.153 -17.230 -11.658 1.00 54.34 95 ALA A C 1
ATOM 745 O O . ALA A 1 95 ? 53.021 -16.019 -11.737 1.00 54.34 95 ALA A O 1
ATOM 746 N N . GLN A 1 96 ? 52.407 -17.872 -10.751 1.00 48.09 96 GLN A N 1
ATOM 747 C CA . GLN A 1 96 ? 52.360 -19.275 -10.324 1.00 48.09 96 GLN A CA 1
ATOM 748 C C . GLN A 1 96 ? 51.057 -19.476 -9.525 1.00 48.09 96 GLN A C 1
ATOM 750 O O . GLN A 1 96 ? 50.805 -18.740 -8.576 1.00 48.09 96 GLN A O 1
ATOM 755 N N . ILE A 1 97 ? 50.239 -20.466 -9.886 1.00 52.69 97 ILE A N 1
ATOM 756 C CA . ILE A 1 97 ? 49.237 -21.052 -8.986 1.00 52.69 97 ILE A CA 1
ATOM 757 C C . ILE A 1 97 ? 49.706 -22.482 -8.737 1.00 52.69 97 ILE A C 1
ATOM 759 O O . ILE A 1 97 ? 49.865 -23.229 -9.697 1.00 52.69 97 ILE A O 1
ATOM 763 N N . ASN A 1 98 ? 49.995 -22.809 -7.478 1.00 45.38 98 ASN A N 1
ATOM 764 C CA . ASN A 1 98 ? 49.775 -24.121 -6.862 1.00 45.38 98 ASN A CA 1
ATOM 765 C C . ASN A 1 98 ? 49.971 -23.942 -5.343 1.00 45.38 98 ASN A C 1
ATOM 767 O O . ASN A 1 98 ? 50.996 -23.433 -4.904 1.00 45.38 98 ASN A O 1
ATOM 771 N N . GLU A 1 99 ? 48.919 -24.063 -4.535 1.00 48.44 99 GLU A N 1
ATOM 772 C CA . GLU A 1 99 ? 48.359 -25.334 -4.048 1.00 48.44 99 GLU A CA 1
ATOM 773 C C . GLU A 1 99 ? 49.146 -25.854 -2.843 1.00 48.44 99 GLU A C 1
ATOM 775 O O . GLU 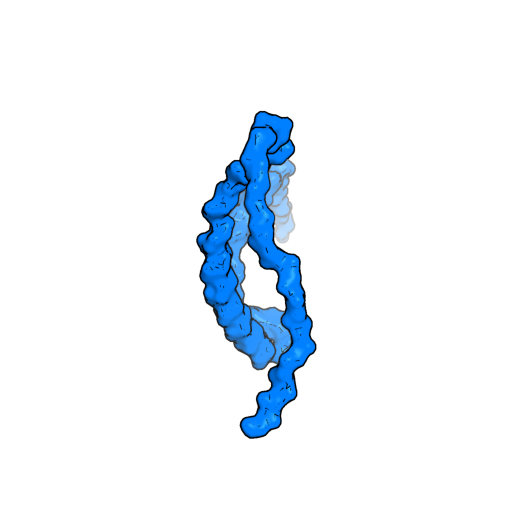A 1 99 ? 50.267 -26.297 -3.023 1.00 48.44 99 GLU A O 1
ATOM 780 N N . VAL A 1 100 ? 48.550 -25.771 -1.645 1.00 54.81 100 VAL A N 1
ATOM 781 C CA . VAL A 1 100 ? 48.501 -26.783 -0.559 1.00 54.81 100 VAL A CA 1
ATOM 782 C C . VAL A 1 100 ? 47.480 -26.218 0.451 1.00 54.81 100 VAL A C 1
ATOM 784 O O . VAL A 1 100 ? 47.731 -25.222 1.117 1.00 54.81 100 VAL A O 1
ATOM 787 N N . ASN A 1 101 ? 46.207 -26.608 0.366 1.00 48.59 101 ASN A N 1
ATOM 788 C CA . ASN A 1 101 ? 45.610 -27.706 1.137 1.00 48.59 101 ASN A CA 1
ATOM 789 C C . ASN A 1 101 ? 45.682 -27.500 2.667 1.00 48.59 101 ASN A C 1
ATOM 791 O O . ASN A 1 101 ? 46.719 -27.693 3.291 1.00 48.59 101 ASN A O 1
ATOM 795 N N . ASN A 1 102 ? 44.532 -27.124 3.235 1.00 58.44 102 ASN A N 1
ATOM 796 C CA . ASN A 1 102 ? 43.985 -27.594 4.510 1.00 58.44 102 ASN A CA 1
ATOM 797 C C . ASN A 1 102 ? 44.913 -28.496 5.346 1.00 58.44 102 ASN A C 1
ATOM 799 O O . ASN A 1 102 ? 44.974 -29.685 5.070 1.00 58.44 102 ASN A O 1
ATOM 803 N N . GLN A 1 103 ? 45.534 -27.934 6.391 1.00 53.56 103 GLN A N 1
ATOM 804 C CA . GLN A 1 103 ? 45.619 -28.475 7.759 1.00 53.56 103 GLN A CA 1
ATOM 805 C C . GLN A 1 103 ? 46.207 -27.396 8.686 1.00 53.56 103 GLN A C 1
ATOM 807 O O . GLN A 1 103 ? 47.346 -26.992 8.492 1.00 53.56 103 GLN A O 1
ATOM 812 N N . THR A 1 104 ? 45.448 -26.931 9.686 1.00 48.22 104 THR A N 1
ATOM 813 C CA . THR A 1 104 ? 45.863 -26.799 11.106 1.00 48.22 104 THR A CA 1
ATOM 814 C C . THR A 1 104 ? 44.669 -26.254 11.902 1.00 48.22 104 THR A C 1
ATOM 816 O O . THR A 1 104 ? 44.506 -25.055 12.101 1.00 48.22 104 THR A O 1
ATOM 819 N N . ILE A 1 105 ? 43.815 -27.173 12.352 1.00 53.44 105 ILE A N 1
ATOM 820 C CA . ILE A 1 105 ? 43.089 -27.031 13.616 1.00 53.44 105 ILE A CA 1
ATOM 821 C C . ILE A 1 105 ? 44.082 -27.447 14.705 1.00 53.44 105 ILE A C 1
ATOM 823 O O . ILE A 1 105 ? 44.502 -28.597 14.685 1.00 53.44 105 ILE A O 1
ATOM 827 N N . GLN A 1 106 ? 44.442 -26.536 15.609 1.00 44.25 106 GLN A N 1
ATOM 828 C CA . GLN A 1 106 ? 44.806 -26.745 17.026 1.00 44.25 106 GLN A CA 1
ATOM 829 C C . GLN A 1 106 ? 44.822 -25.323 17.624 1.00 44.25 106 GLN A C 1
ATOM 831 O O . GLN A 1 106 ? 45.571 -24.486 17.137 1.00 44.25 106 GLN A O 1
ATOM 836 N N . VAL A 1 107 ? 43.974 -24.870 18.550 1.00 46.78 107 VAL A N 1
ATOM 837 C CA . VAL A 1 107 ? 43.493 -25.458 19.810 1.00 46.78 107 VAL A CA 1
ATOM 838 C C . VAL A 1 107 ? 44.628 -26.051 20.639 1.00 46.78 107 VAL A C 1
ATOM 840 O O . VAL A 1 107 ? 44.803 -27.264 20.709 1.00 46.78 107 VAL A O 1
ATOM 843 N N . LYS A 1 108 ? 45.381 -25.170 21.297 1.00 48.75 108 LYS A N 1
ATOM 844 C CA . LYS A 1 108 ? 45.772 -25.368 22.691 1.00 48.75 108 LYS A CA 1
ATOM 845 C C . LYS A 1 108 ? 45.972 -24.022 23.372 1.00 48.75 108 LYS A C 1
ATOM 847 O O . LYS A 1 108 ? 46.574 -23.140 22.725 1.00 48.75 108 LYS A O 1
#

pLDDT: mean 70.87, std 17.56, range [38.44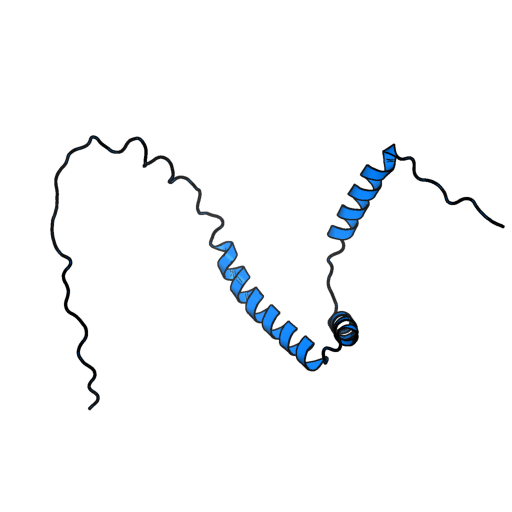, 95.0]

Radius of gyration: 30.89 Å; chains: 1; bounding box: 94×37×57 Å

Foldseek 3Di:
DDDPDDDDPPVCVVVVVVVVVVVVVVPPPDDDLVNQCVVVVVVVHHSVVSVVVVVVVVVVVVVVVVVVVVPPPPDPPPPPCPPPPPPDDDDDDDDDDDDDDDDDDDDD

Secondary structure (DSSP, 8-state):
--PPP-PPPTTTHHHHHHHHHHHHHHS-----HHHHHHHHHHTT--HHHHHHHHHHHHHHHHHHHHHHTTSTT-----SSTTSS------------------------

Sequence (108 aa):
MNYPEPRIPVELAPEVFEKASRLYAQQSETYSLSELVEAGKEAKIPPEFIHKAIKQVQAEQIQTRQGLEALKDVAFTSLIIALFGWMAVGSPCHAQINEVNNQTIQVK